Protein AF-A0A183PF56-F1 (afdb_monomer_lite)

InterPro domains:
  IPR036872 CH domain superfamily [G3DSA:1.10.418.10] (1-83)

Sequence (84 aa):
MKSDLLLWAQLFNQSSNDILPEQLTDGLLLNTIFEIIDERIDPDDRLCKTVTCVKDRLMNWKIIIQNLRNYYLVSYSSLLSTFF

Secondary structure (DSSP, 8-state):
-HHHHHHHHHTT-TT-PPPPGGGGSSSHHHHHHHHHH-TTS-TT--S-SS--SHHHHHHHHHHHHHHHHHHHHHHHHHHHHHH-

Structure (mmCIF, N/CA/C/O backbone):
data_AF-A0A183PF56-F1
#
_entry.id   AF-A0A183PF56-F1
#
loop_
_atom_site.group_PDB
_atom_site.id
_atom_site.type_symbol
_atom_site.label_atom_id
_atom_site.label_alt_id
_atom_site.label_comp_id
_atom_site.label_asym_id
_atom_site.label_entity_id
_atom_site.label_seq_id
_atom_site.pdbx_PDB_ins_code
_atom_site.Cartn_x
_atom_site.Cartn_y
_atom_site.Cartn_z
_atom_site.occupancy
_atom_site.B_iso_or_equiv
_atom_site.auth_seq_id
_atom_site.auth_comp_id
_atom_site.auth_asym_id
_atom_site.auth_atom_id
_atom_site.pdbx_PDB_model_num
ATOM 1 N N . MET A 1 1 ? -7.735 -14.256 -9.698 1.00 53.88 1 MET A N 1
ATOM 2 C CA . MET A 1 1 ? -7.417 -12.809 -9.767 1.00 53.88 1 MET A CA 1
ATOM 3 C C . MET A 1 1 ? -7.233 -12.164 -8.400 1.00 53.88 1 MET A C 1
ATOM 5 O O . MET A 1 1 ? -6.119 -11.746 -8.134 1.00 53.88 1 MET A O 1
ATOM 9 N N . LYS A 1 2 ? -8.240 -12.074 -7.507 1.00 57.16 2 LYS A N 1
ATOM 10 C CA . LYS A 1 2 ? -8.009 -11.512 -6.150 1.00 57.16 2 LYS A CA 1
ATOM 11 C C . LYS A 1 2 ? -7.032 -12.346 -5.302 1.00 57.16 2 LYS A C 1
ATOM 13 O O . LYS A 1 2 ? -6.279 -11.774 -4.530 1.00 57.16 2 LYS A O 1
ATOM 18 N N . SER A 1 3 ? -7.026 -13.667 -5.486 1.00 69.94 3 SER A N 1
ATOM 19 C CA . SER A 1 3 ? -6.090 -14.599 -4.838 1.00 69.94 3 SER A CA 1
ATOM 20 C C . SER A 1 3 ? -4.632 -14.351 -5.223 1.00 69.94 3 SER A C 1
ATOM 22 O O . SER A 1 3 ? -3.753 -14.433 -4.376 1.00 69.94 3 SER A O 1
ATOM 24 N N . ASP A 1 4 ? -4.376 -14.023 -6.489 1.00 83.19 4 ASP A N 1
ATOM 25 C CA . ASP A 1 4 ? -3.025 -14.069 -7.062 1.00 83.19 4 ASP A CA 1
ATOM 26 C C . ASP A 1 4 ? -2.202 -12.846 -6.644 1.00 83.19 4 ASP A C 1
ATOM 28 O O . ASP A 1 4 ? -1.013 -12.956 -6.367 1.00 83.19 4 ASP A O 1
ATOM 32 N N . LEU A 1 5 ? -2.853 -11.684 -6.523 1.00 83.12 5 LEU A N 1
ATOM 33 C CA . LEU A 1 5 ? -2.228 -10.476 -5.976 1.00 83.12 5 LEU A CA 1
ATOM 34 C C . LEU A 1 5 ? -1.942 -10.604 -4.478 1.00 83.12 5 LEU A C 1
ATOM 36 O O . LEU A 1 5 ? -0.947 -10.072 -3.995 1.00 83.12 5 LEU A O 1
ATOM 40 N N . LEU A 1 6 ? -2.803 -11.318 -3.750 1.00 83.25 6 LEU A N 1
ATOM 41 C CA . LEU A 1 6 ? -2.605 -11.579 -2.328 1.00 83.25 6 LEU A CA 1
ATOM 42 C C . LEU A 1 6 ? -1.413 -12.522 -2.119 1.00 83.25 6 LEU A C 1
ATOM 44 O O . LEU A 1 6 ? -0.544 -12.235 -1.304 1.00 83.25 6 LEU A O 1
ATOM 48 N N . LEU A 1 7 ? -1.333 -13.584 -2.927 1.00 84.25 7 LEU A N 1
ATOM 49 C CA . LEU A 1 7 ? -0.194 -14.502 -2.971 1.00 84.25 7 LEU A CA 1
ATOM 50 C C . LEU A 1 7 ? 1.105 -13.773 -3.340 1.00 84.25 7 LEU A C 1
ATOM 52 O O . LEU A 1 7 ? 2.139 -13.993 -2.721 1.00 84.25 7 LEU A O 1
ATOM 56 N N . TRP A 1 8 ? 1.060 -12.870 -4.321 1.00 86.88 8 TRP A N 1
ATOM 57 C CA . TRP A 1 8 ? 2.211 -12.037 -4.668 1.00 86.88 8 TRP A CA 1
ATOM 58 C C . TRP A 1 8 ? 2.655 -11.156 -3.493 1.00 86.88 8 TRP A C 1
ATOM 60 O O . TRP A 1 8 ? 3.844 -11.101 -3.192 1.00 86.88 8 TRP A O 1
ATOM 70 N N . ALA A 1 9 ? 1.718 -10.520 -2.784 1.00 85.38 9 ALA A N 1
ATOM 71 C CA . ALA A 1 9 ? 2.032 -9.706 -1.611 1.00 85.38 9 ALA A CA 1
ATOM 72 C C . ALA A 1 9 ? 2.652 -10.539 -0.472 1.00 85.38 9 ALA A C 1
ATOM 74 O O . ALA A 1 9 ? 3.522 -10.046 0.246 1.00 85.38 9 ALA A O 1
ATOM 75 N N . GLN A 1 10 ? 2.260 -11.812 -0.330 1.00 86.56 10 GLN A N 1
ATOM 76 C CA . GLN A 1 10 ? 2.828 -12.727 0.669 1.00 86.56 10 GLN A CA 1
ATOM 77 C C . GLN A 1 10 ? 4.324 -12.979 0.459 1.00 86.56 10 GLN A C 1
ATOM 79 O O . GLN A 1 10 ? 5.028 -13.203 1.439 1.00 86.56 10 GLN A O 1
ATOM 84 N N . LEU A 1 11 ? 4.838 -12.868 -0.772 1.0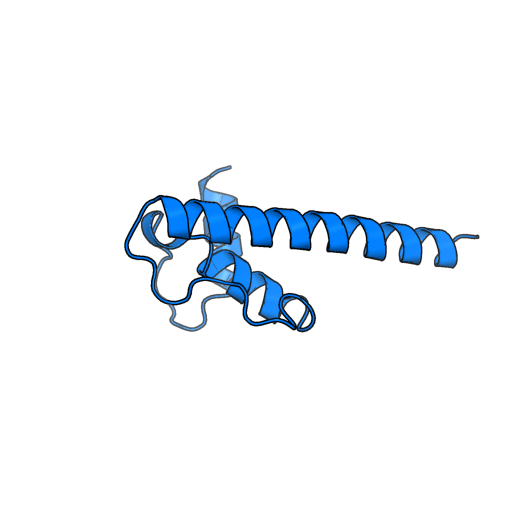0 86.38 11 LEU A N 1
ATOM 85 C CA . LEU A 1 11 ? 6.270 -13.033 -1.060 1.00 86.38 11 LEU A CA 1
ATOM 86 C C . LEU A 1 11 ? 7.153 -12.018 -0.319 1.00 86.38 11 LEU A C 1
ATOM 88 O O . LEU A 1 11 ? 8.333 -12.276 -0.096 1.00 86.38 11 LEU A O 1
ATOM 92 N N . PHE A 1 12 ? 6.585 -10.879 0.076 1.00 84.44 12 PHE A N 1
ATOM 93 C CA . PHE A 1 12 ? 7.283 -9.821 0.803 1.00 84.44 12 PHE A CA 1
ATOM 94 C C . PHE A 1 12 ? 7.144 -9.955 2.325 1.00 84.44 12 PHE A C 1
ATOM 96 O O . PHE A 1 12 ? 7.821 -9.250 3.072 1.00 84.44 12 PHE A O 1
ATOM 103 N N . ASN A 1 13 ? 6.288 -10.861 2.809 1.00 77.06 13 ASN A N 1
ATOM 104 C CA . ASN A 1 13 ? 6.090 -11.091 4.232 1.00 77.06 13 ASN A CA 1
ATOM 105 C C . ASN A 1 13 ? 7.034 -12.197 4.735 1.00 77.06 13 ASN A C 1
ATOM 107 O O . ASN A 1 13 ? 6.780 -13.386 4.562 1.00 77.06 13 ASN A O 1
ATOM 111 N N . GLN A 1 14 ? 8.115 -11.814 5.419 1.00 67.06 14 GLN A N 1
ATOM 112 C CA . GLN A 1 14 ? 9.117 -12.756 5.945 1.00 67.06 14 GLN A CA 1
ATOM 113 C C . GLN A 1 14 ? 8.594 -13.648 7.090 1.00 67.06 14 GLN A C 1
ATOM 115 O O . GLN A 1 14 ? 9.231 -14.636 7.444 1.00 67.06 14 GLN A O 1
ATOM 120 N N . SER A 1 15 ? 7.439 -13.317 7.678 1.00 64.62 15 SER A N 1
ATOM 121 C CA . SER A 1 15 ? 6.917 -13.959 8.895 1.00 64.62 15 SER A CA 1
ATOM 122 C C . SER A 1 15 ? 6.102 -15.244 8.667 1.00 64.62 15 SER A C 1
ATOM 124 O O . SER A 1 15 ? 5.530 -15.773 9.617 1.00 64.62 15 SER A O 1
ATOM 126 N N . SER A 1 16 ? 6.068 -15.790 7.444 1.00 57.84 16 SER A N 1
ATOM 127 C CA . SER A 1 16 ? 5.411 -17.063 7.060 1.00 57.84 16 SER A CA 1
ATOM 128 C C . SER A 1 16 ? 3.899 -17.191 7.310 1.00 57.84 16 SER A C 1
ATOM 130 O O . SER A 1 16 ? 3.324 -18.235 7.013 1.00 57.84 16 SER A O 1
ATOM 132 N N . ASN A 1 17 ? 3.237 -16.147 7.809 1.00 70.19 17 ASN A N 1
ATOM 133 C CA . ASN A 1 17 ? 1.795 -16.154 8.032 1.00 70.19 17 ASN A CA 1
ATOM 134 C C . ASN A 1 17 ? 1.049 -15.678 6.784 1.00 70.19 17 ASN A C 1
ATOM 136 O O . ASN A 1 17 ? 1.454 -14.702 6.142 1.00 70.19 17 ASN A O 1
ATOM 140 N N . ASP A 1 18 ? -0.072 -16.335 6.486 1.00 80.44 18 ASP A N 1
ATOM 141 C CA . ASP A 1 18 ? -0.989 -15.899 5.440 1.00 80.44 18 ASP A CA 1
ATOM 142 C C . ASP A 1 18 ? -1.429 -14.452 5.685 1.00 80.44 18 ASP A C 1
ATOM 144 O O . ASP A 1 18 ? -1.942 -14.114 6.754 1.00 80.44 18 ASP A O 1
ATOM 148 N N . ILE A 1 19 ? -1.231 -13.591 4.682 1.00 80.62 19 ILE A N 1
ATOM 149 C CA . ILE A 1 19 ? -1.778 -12.233 4.703 1.00 80.62 19 ILE A CA 1
ATOM 150 C C . ILE A 1 19 ? -3.302 -12.321 4.738 1.00 80.62 19 ILE A C 1
ATOM 152 O O . ILE A 1 19 ? -3.925 -12.890 3.843 1.00 80.62 19 ILE A O 1
ATOM 156 N N . LEU A 1 20 ? -3.900 -11.717 5.756 1.00 82.31 20 LEU A N 1
ATOM 157 C CA . LEU A 1 20 ? -5.343 -11.584 5.870 1.00 82.31 20 LEU A CA 1
ATOM 158 C C . LEU A 1 20 ? -5.815 -10.325 5.119 1.00 82.31 20 LEU A C 1
ATOM 160 O O . LEU A 1 20 ? -5.128 -9.299 5.161 1.00 82.31 20 LEU A O 1
ATOM 164 N N . PRO A 1 21 ? -6.984 -10.343 4.448 1.00 79.19 21 PRO A N 1
ATOM 165 C CA . PRO A 1 21 ? -7.511 -9.175 3.733 1.00 79.19 21 PRO A CA 1
ATOM 166 C C . PRO A 1 21 ? -7.594 -7.900 4.585 1.00 79.19 21 PRO A C 1
ATOM 168 O O . PRO A 1 21 ? -7.449 -6.793 4.068 1.00 79.19 21 PRO A O 1
ATOM 171 N N . GLU A 1 22 ? -7.792 -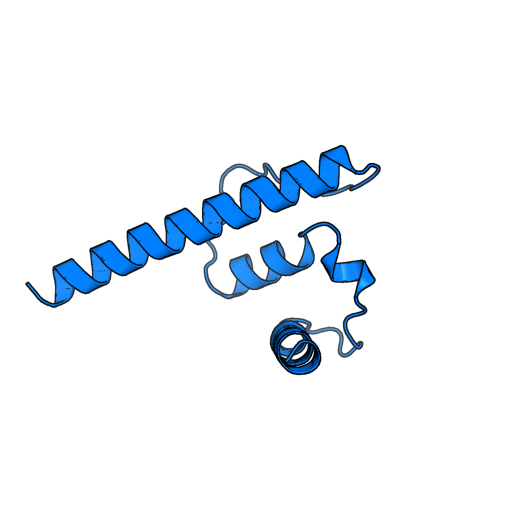8.038 5.894 1.00 83.25 22 GLU A N 1
ATOM 172 C CA . GLU A 1 22 ? -7.854 -6.943 6.860 1.00 83.25 22 GLU A CA 1
ATOM 173 C C . GLU A 1 22 ? -6.538 -6.153 6.931 1.00 83.25 22 GLU A C 1
ATOM 175 O O . GLU A 1 22 ? -6.560 -4.936 7.131 1.00 83.25 22 GLU A O 1
ATOM 180 N N . GLN A 1 23 ? -5.403 -6.813 6.687 1.00 81.44 23 GLN A N 1
ATOM 181 C CA . GLN A 1 23 ? -4.070 -6.199 6.682 1.00 81.44 23 GLN A CA 1
ATOM 182 C C . GLN A 1 23 ? -3.818 -5.332 5.442 1.00 81.44 23 GLN A C 1
ATOM 184 O O . GLN A 1 23 ? -2.853 -4.576 5.398 1.00 81.44 23 GLN A O 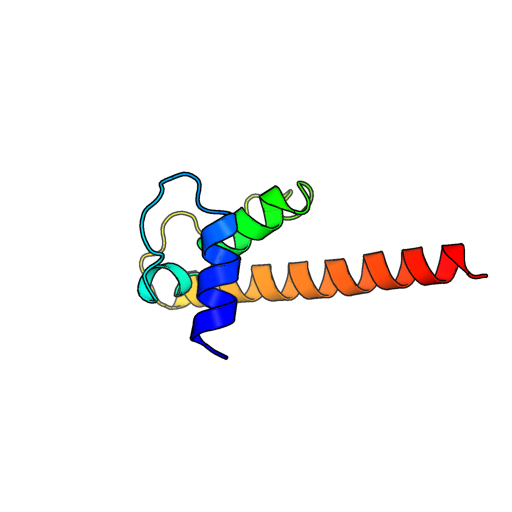1
ATOM 189 N N . LEU A 1 24 ? -4.689 -5.410 4.431 1.00 85.19 24 LEU A N 1
ATOM 190 C CA . LEU A 1 24 ? -4.636 -4.545 3.253 1.00 85.19 24 LEU A CA 1
ATOM 191 C C . LEU A 1 24 ? -5.477 -3.277 3.431 1.00 85.19 24 LEU A C 1
ATOM 193 O O . LEU A 1 24 ? -5.506 -2.445 2.537 1.00 85.19 24 LEU A O 1
ATOM 197 N N . THR A 1 25 ? -6.203 -3.104 4.537 1.00 88.81 25 THR A N 1
ATOM 198 C CA . THR A 1 25 ? -7.228 -2.048 4.613 1.00 88.81 25 THR A CA 1
ATOM 199 C C . THR A 1 25 ? -6.678 -0.639 4.816 1.00 88.81 25 THR A C 1
ATOM 201 O O . THR A 1 25 ? -7.350 0.333 4.463 1.00 88.81 25 THR A O 1
ATOM 204 N N . ASP A 1 26 ? -5.470 -0.505 5.349 1.00 89.44 26 ASP 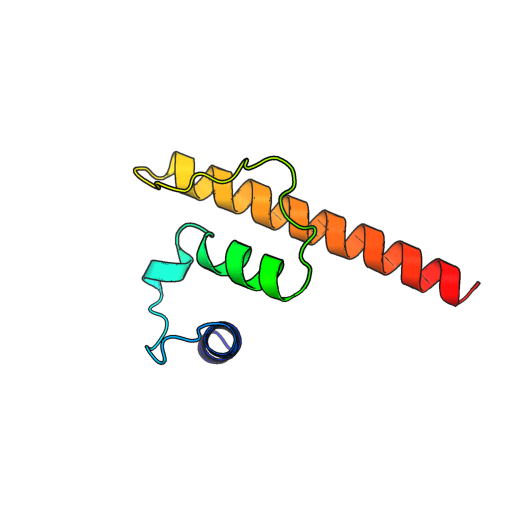A N 1
ATOM 205 C CA . ASP A 1 26 ? -4.887 0.774 5.755 1.00 89.44 26 ASP A CA 1
ATOM 206 C C . ASP A 1 26 ? -3.687 1.225 4.914 1.00 89.44 26 ASP A C 1
ATOM 208 O O . ASP A 1 26 ? -3.150 2.310 5.144 1.00 89.44 26 ASP A O 1
ATOM 212 N N . GLY A 1 27 ? -3.291 0.410 3.935 1.00 88.50 27 GLY A N 1
ATOM 213 C CA . GLY A 1 27 ? -2.186 0.690 3.029 1.00 88.50 27 GLY A CA 1
ATOM 214 C C . GLY A 1 27 ? -0.785 0.471 3.616 1.00 88.50 27 GLY A C 1
ATOM 215 O O . GLY A 1 27 ? 0.175 0.488 2.850 1.00 88.50 27 GLY A O 1
ATOM 216 N N . LEU A 1 28 ? -0.633 0.203 4.919 1.00 89.50 28 LEU A N 1
ATOM 217 C CA . LEU A 1 28 ? 0.688 0.049 5.544 1.00 89.50 28 LEU A CA 1
ATOM 218 C C . LEU A 1 28 ? 1.473 -1.111 4.926 1.00 89.50 28 LEU A C 1
ATOM 220 O O . LEU A 1 28 ? 2.639 -0.952 4.580 1.00 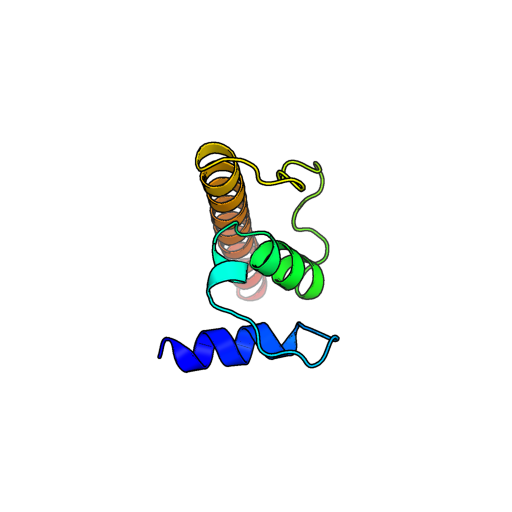89.50 28 LEU A O 1
ATOM 224 N N . LEU A 1 29 ? 0.802 -2.242 4.693 1.00 88.94 29 LEU A N 1
ATOM 225 C CA . LEU A 1 29 ? 1.404 -3.401 4.037 1.00 88.94 29 LEU A CA 1
ATOM 226 C C . LEU A 1 29 ? 1.918 -3.070 2.626 1.00 88.94 29 LEU A C 1
ATOM 228 O O . LEU A 1 29 ? 3.026 -3.466 2.274 1.00 88.94 29 LEU A O 1
ATOM 232 N N . LEU A 1 30 ? 1.147 -2.326 1.821 1.00 88.38 30 LEU A N 1
ATOM 233 C CA . LEU A 1 30 ? 1.611 -1.917 0.490 1.00 88.38 30 LEU A CA 1
ATOM 234 C C . LEU A 1 30 ? 2.812 -0.980 0.581 1.00 88.38 30 LEU A C 1
ATOM 236 O O . LEU A 1 30 ? 3.725 -1.112 -0.225 1.00 88.38 30 LEU A O 1
ATOM 240 N N . ASN A 1 31 ? 2.822 -0.058 1.544 1.00 87.31 31 ASN A N 1
ATOM 241 C CA . ASN A 1 31 ? 3.965 0.822 1.752 1.00 87.31 31 ASN A CA 1
ATOM 242 C C . ASN A 1 31 ? 5.238 0.025 2.073 1.00 87.31 31 ASN A C 1
ATOM 244 O O . ASN A 1 31 ? 6.258 0.241 1.433 1.00 87.31 31 ASN A O 1
ATOM 248 N N . THR A 1 32 ? 5.162 -0.956 2.976 1.00 87.19 32 THR A N 1
ATOM 249 C CA . THR A 1 32 ? 6.302 -1.836 3.285 1.00 87.19 32 THR A CA 1
ATOM 250 C C . THR A 1 32 ? 6.776 -2.622 2.062 1.00 87.19 32 THR A C 1
ATOM 252 O O . THR A 1 32 ? 7.974 -2.723 1.819 1.00 87.19 32 THR A O 1
ATOM 255 N N . ILE A 1 33 ? 5.852 -3.161 1.260 1.00 87.69 33 ILE A N 1
ATOM 256 C CA . ILE A 1 33 ? 6.206 -3.847 0.006 1.00 87.69 33 ILE A CA 1
ATOM 257 C C . ILE A 1 33 ? 6.949 -2.894 -0.931 1.00 87.69 33 ILE A C 1
ATOM 259 O O . ILE A 1 33 ? 7.957 -3.265 -1.528 1.00 87.69 33 ILE A O 1
ATOM 263 N N . PHE A 1 34 ? 6.462 -1.663 -1.051 1.00 84.94 34 PHE A N 1
ATOM 264 C CA . PHE A 1 34 ? 7.089 -0.648 -1.876 1.00 84.94 34 PHE A CA 1
ATOM 265 C C . PHE A 1 34 ? 8.488 -0.283 -1.391 1.00 84.94 34 PHE A C 1
ATOM 267 O O . PHE A 1 34 ? 9.398 -0.286 -2.210 1.00 84.94 34 PHE A O 1
ATOM 274 N N . GLU A 1 35 ? 8.687 -0.072 -0.092 1.00 83.50 35 GLU A N 1
ATOM 275 C CA . GLU A 1 35 ? 10.013 0.170 0.494 1.00 83.50 35 GLU A CA 1
ATOM 276 C C . GLU A 1 35 ? 11.005 -0.965 0.198 1.00 83.50 35 GLU A C 1
ATOM 278 O O . GLU A 1 35 ? 12.174 -0.698 -0.065 1.00 83.50 35 GLU A O 1
ATOM 283 N N . ILE A 1 36 ? 10.548 -2.226 0.184 1.00 86.44 36 ILE A N 1
ATOM 284 C CA . ILE A 1 36 ? 11.386 -3.380 -0.186 1.00 86.44 36 ILE A CA 1
ATOM 285 C C . ILE A 1 36 ? 11.770 -3.345 -1.675 1.00 86.44 36 ILE A C 1
ATOM 287 O O . ILE A 1 36 ? 12.867 -3.764 -2.040 1.00 86.44 36 ILE A O 1
ATOM 291 N N . ILE A 1 37 ? 10.864 -2.894 -2.547 1.00 84.81 37 ILE A N 1
ATOM 292 C CA . ILE A 1 37 ? 11.099 -2.821 -3.999 1.00 84.81 37 ILE A CA 1
ATOM 293 C C . ILE A 1 37 ? 12.000 -1.632 -4.354 1.00 84.81 37 ILE A C 1
ATOM 295 O O . ILE A 1 37 ? 12.872 -1.756 -5.215 1.00 84.81 37 ILE A O 1
ATOM 299 N N . ASP A 1 38 ? 11.771 -0.484 -3.725 1.00 77.56 38 ASP A N 1
ATOM 300 C CA . ASP A 1 38 ? 12.521 0.751 -3.920 1.00 77.56 38 ASP A CA 1
ATOM 301 C C . ASP A 1 38 ? 12.525 1.553 -2.609 1.00 77.56 38 ASP A C 1
ATOM 303 O O . ASP A 1 38 ? 11.508 2.101 -2.179 1.00 77.56 38 ASP A O 1
ATOM 307 N N . GLU A 1 39 ? 13.699 1.654 -1.985 1.00 68.38 39 GLU A N 1
ATOM 308 C CA . GLU A 1 39 ? 13.916 2.285 -0.673 1.00 68.38 39 GLU A CA 1
ATOM 309 C C . GLU A 1 39 ? 13.603 3.800 -0.644 1.00 68.38 39 GLU A C 1
ATOM 311 O O . GLU A 1 39 ? 13.730 4.452 0.390 1.00 68.38 39 GLU A O 1
ATOM 316 N N . ARG A 1 40 ? 13.208 4.404 -1.773 1.00 63.53 40 ARG A N 1
ATOM 317 C CA . ARG A 1 40 ? 13.022 5.859 -1.933 1.00 63.53 40 ARG A CA 1
ATOM 318 C C . ARG A 1 40 ? 11.589 6.356 -1.710 1.00 63.53 40 ARG A C 1
ATOM 320 O O . ARG A 1 40 ? 11.296 7.504 -2.045 1.00 63.53 40 ARG A O 1
ATOM 327 N N . ILE A 1 41 ? 10.679 5.517 -1.213 1.00 61.72 41 ILE A N 1
ATOM 328 C CA . ILE A 1 41 ? 9.235 5.752 -1.379 1.00 61.72 41 ILE A CA 1
ATOM 329 C C . ILE A 1 41 ? 8.590 6.689 -0.342 1.00 61.72 41 ILE A C 1
ATOM 331 O O . ILE A 1 41 ? 7.612 7.347 -0.697 1.00 61.72 41 ILE A O 1
ATOM 335 N N . ASP A 1 42 ? 9.139 6.870 0.863 1.00 61.25 42 ASP A N 1
ATOM 336 C CA . ASP A 1 42 ? 8.608 7.875 1.806 1.00 61.25 42 ASP A CA 1
ATOM 337 C C . ASP A 1 42 ? 9.711 8.636 2.566 1.00 61.25 42 ASP A C 1
ATOM 339 O O . ASP A 1 42 ? 10.023 8.321 3.714 1.00 61.25 42 ASP A O 1
ATOM 343 N N . PRO A 1 43 ? 10.325 9.662 1.950 1.00 58.22 43 PRO A N 1
ATOM 344 C CA . PRO A 1 43 ? 11.360 10.456 2.610 1.00 58.22 43 PRO A CA 1
ATOM 345 C C . PRO A 1 43 ? 10.835 11.344 3.755 1.00 58.22 43 PRO A C 1
ATOM 347 O O . PRO A 1 43 ? 11.647 11.864 4.516 1.00 58.22 43 PRO A O 1
ATOM 350 N N . ASP A 1 44 ? 9.514 11.530 3.890 1.00 64.25 44 ASP A N 1
ATOM 351 C CA . ASP A 1 44 ? 8.920 12.550 4.769 1.00 64.25 44 ASP A CA 1
ATOM 352 C C . ASP A 1 44 ? 8.101 11.982 5.953 1.00 64.25 44 ASP A C 1
ATOM 354 O O . ASP A 1 44 ? 7.437 12.752 6.650 1.00 64.25 44 ASP A O 1
ATOM 358 N N . ASP A 1 45 ? 8.124 10.663 6.188 1.00 71.44 45 ASP A N 1
ATOM 359 C CA . ASP A 1 45 ? 7.392 9.967 7.270 1.00 71.44 45 ASP A CA 1
ATOM 360 C C . ASP A 1 45 ? 5.900 10.360 7.349 1.00 71.44 45 ASP A C 1
ATOM 362 O O . ASP A 1 45 ? 5.330 10.571 8.425 1.00 71.44 45 ASP A O 1
ATOM 366 N N . ARG A 1 46 ? 5.257 10.535 6.185 1.00 79.69 46 ARG A N 1
ATOM 367 C CA . ARG A 1 46 ? 3.899 11.105 6.093 1.00 79.69 46 ARG A CA 1
ATOM 368 C C . ARG A 1 46 ? 2.804 10.076 6.352 1.00 79.69 46 ARG A C 1
ATOM 370 O O . ARG A 1 46 ? 1.648 10.470 6.537 1.00 79.69 46 ARG A O 1
ATOM 377 N N . LEU A 1 47 ? 3.132 8.785 6.333 1.00 85.75 47 LEU A N 1
ATOM 378 C CA . LEU A 1 47 ? 2.176 7.719 6.614 1.00 85.75 47 LEU A CA 1
ATOM 379 C C . LEU A 1 47 ? 1.750 7.693 8.089 1.00 85.75 47 LEU A C 1
ATOM 381 O O . LEU A 1 47 ? 2.555 7.725 9.020 1.00 85.75 47 LEU A O 1
ATOM 385 N N . CYS A 1 48 ? 0.448 7.540 8.318 1.00 88.12 48 CYS A N 1
ATOM 386 C CA . CYS A 1 48 ? -0.093 7.285 9.643 1.00 88.12 48 CYS A CA 1
ATOM 387 C C . CYS A 1 48 ? 0.244 5.848 10.067 1.00 88.12 48 CYS A C 1
ATOM 389 O O . CYS A 1 48 ? -0.417 4.906 9.631 1.00 88.12 48 CYS A O 1
ATOM 391 N N . LYS A 1 49 ? 1.244 5.689 10.945 1.00 85.50 49 LYS A N 1
ATOM 392 C CA . LYS A 1 49 ? 1.678 4.389 11.502 1.00 85.50 49 LYS A CA 1
ATOM 393 C C . LYS A 1 49 ? 0.646 3.755 12.438 1.00 85.50 49 LYS A C 1
ATOM 395 O O . LYS A 1 49 ? 0.522 2.537 12.490 1.00 85.50 49 LYS A O 1
ATOM 400 N N . THR A 1 50 ? -0.111 4.583 13.157 1.00 87.81 50 THR A N 1
ATOM 401 C CA . THR A 1 50 ? -1.184 4.135 14.053 1.00 87.81 50 THR A CA 1
ATOM 402 C C . THR A 1 50 ? -2.524 4.539 13.461 1.00 87.81 50 THR A C 1
ATOM 404 O O . THR A 1 50 ? -2.935 5.695 13.549 1.00 87.81 50 THR A O 1
ATOM 407 N N . VAL A 1 51 ? -3.204 3.582 12.839 1.00 88.19 51 VAL A N 1
ATOM 408 C CA . VAL A 1 51 ? -4.450 3.815 12.108 1.00 88.19 51 VAL A CA 1
ATOM 409 C C . VAL A 1 51 ? -5.633 3.566 13.032 1.00 88.19 51 VAL A C 1
ATOM 411 O O . VAL A 1 51 ? -5.947 2.428 13.375 1.00 88.19 51 VAL A O 1
ATOM 414 N N . THR A 1 52 ? -6.304 4.642 13.438 1.00 90.44 52 THR A N 1
ATOM 415 C CA . THR A 1 52 ? -7.403 4.578 14.417 1.00 90.44 52 THR A CA 1
ATOM 416 C C . THR A 1 52 ? -8.767 4.826 13.789 1.00 90.44 52 THR A C 1
ATOM 418 O O . THR A 1 52 ? -9.786 4.382 14.318 1.00 90.44 52 THR A O 1
ATOM 421 N N . CYS A 1 53 ? -8.807 5.502 12.638 1.00 91.94 53 CYS A N 1
ATOM 422 C CA . CYS A 1 53 ? -10.051 5.851 11.969 1.00 91.94 53 CYS A CA 1
ATOM 423 C C . CYS A 1 53 ? -9.972 5.732 10.439 1.00 91.94 53 CYS A C 1
ATOM 425 O O . CYS A 1 53 ? -8.910 5.570 9.838 1.00 91.94 53 CYS A O 1
ATOM 427 N N . VAL A 1 54 ? -11.132 5.835 9.783 1.00 92.88 54 VAL A N 1
ATOM 428 C CA . VAL A 1 54 ? -11.241 5.769 8.314 1.00 92.88 54 VAL A CA 1
ATOM 429 C C . VAL A 1 54 ? -10.458 6.897 7.636 1.00 92.88 54 VAL A C 1
ATOM 431 O O . VAL A 1 54 ? -9.894 6.690 6.566 1.00 92.88 54 VAL A O 1
ATOM 434 N N . LYS A 1 55 ? -10.381 8.079 8.261 1.00 93.94 55 LYS A N 1
ATOM 435 C CA . LYS A 1 55 ? -9.617 9.213 7.727 1.00 93.94 55 LYS A CA 1
ATOM 436 C C . LYS A 1 55 ? -8.127 8.876 7.598 1.00 93.94 55 LYS A C 1
ATOM 438 O O . LYS A 1 55 ? -7.546 9.190 6.564 1.00 93.94 55 LYS A O 1
ATOM 443 N N . ASP A 1 56 ? -7.552 8.197 8.590 1.00 92.88 56 ASP A N 1
ATOM 444 C CA . ASP A 1 56 ? -6.144 7.774 8.579 1.00 92.88 56 ASP A CA 1
ATOM 445 C C . ASP A 1 56 ? -5.890 6.795 7.423 1.00 92.88 56 ASP A C 1
ATOM 447 O O . ASP A 1 56 ? -4.970 6.984 6.630 1.00 92.88 56 ASP A O 1
ATOM 451 N N . ARG A 1 57 ? -6.783 5.808 7.248 1.00 93.25 57 ARG A N 1
ATOM 452 C CA . ARG A 1 57 ? -6.720 4.847 6.129 1.00 93.25 57 ARG A CA 1
ATOM 453 C C . ARG A 1 57 ? -6.742 5.550 4.778 1.00 93.25 57 ARG A C 1
ATOM 455 O O . ARG A 1 57 ? -5.929 5.255 3.908 1.00 93.25 57 ARG A O 1
ATOM 462 N N . LEU A 1 58 ? -7.673 6.486 4.593 1.00 93.50 58 LEU A N 1
ATOM 463 C CA . LEU A 1 58 ? -7.798 7.239 3.343 1.00 93.50 58 LEU A CA 1
ATOM 464 C C . LEU A 1 58 ? -6.568 8.113 3.075 1.00 93.50 58 LEU A C 1
ATOM 466 O O . LEU A 1 58 ? -6.163 8.252 1.921 1.00 93.50 58 LEU A O 1
ATOM 470 N N . MET A 1 59 ? -5.970 8.686 4.121 1.00 92.56 59 MET A N 1
ATOM 471 C CA . MET A 1 59 ? -4.741 9.468 4.005 1.00 92.56 59 MET A CA 1
ATOM 472 C C . MET A 1 59 ? -3.569 8.597 3.545 1.00 92.56 59 MET A C 1
ATOM 474 O O . MET A 1 59 ? -2.906 8.952 2.570 1.00 92.56 59 MET A O 1
ATOM 478 N N . ASN A 1 60 ? -3.370 7.432 4.167 1.00 92.69 60 ASN A N 1
ATOM 479 C CA . ASN A 1 60 ? -2.338 6.474 3.763 1.00 92.69 60 ASN A CA 1
ATOM 480 C C . ASN A 1 60 ? -2.524 6.037 2.306 1.00 92.69 60 ASN A C 1
ATOM 482 O O . ASN A 1 60 ? -1.597 6.123 1.504 1.00 92.69 60 ASN A O 1
ATOM 486 N N . TRP A 1 61 ? -3.745 5.655 1.921 1.00 92.69 61 TRP A N 1
ATOM 487 C CA . TRP A 1 61 ? -4.043 5.261 0.544 1.00 92.69 61 TRP A CA 1
ATOM 488 C C . TRP A 1 61 ? -3.793 6.372 -0.472 1.00 92.69 61 TRP A C 1
ATOM 490 O O . TRP A 1 61 ? -3.274 6.108 -1.558 1.00 92.69 61 TRP A O 1
ATOM 500 N N . LYS A 1 62 ? -4.119 7.621 -0.126 1.00 92.00 62 LYS A N 1
ATOM 501 C CA . LYS A 1 62 ? -3.806 8.776 -0.969 1.00 92.00 62 LYS A CA 1
ATOM 502 C C . LYS A 1 62 ? -2.299 8.887 -1.209 1.00 92.00 62 LYS A C 1
ATOM 504 O O . LYS A 1 62 ? -1.903 9.078 -2.356 1.00 92.00 62 LYS A O 1
ATOM 509 N N . ILE A 1 63 ? -1.486 8.758 -0.160 1.00 88.75 63 ILE A N 1
ATOM 510 C CA . ILE A 1 63 ? -0.021 8.837 -0.254 1.00 88.75 63 ILE A CA 1
ATOM 511 C C . ILE A 1 63 ? 0.519 7.700 -1.127 1.00 88.75 63 ILE A C 1
ATOM 513 O O . ILE A 1 63 ? 1.237 7.958 -2.088 1.00 88.75 63 ILE A O 1
ATOM 517 N N . ILE A 1 64 ? 0.091 6.462 -0.879 1.00 89.19 64 ILE A N 1
ATOM 518 C CA . ILE A 1 64 ? 0.539 5.283 -1.637 1.00 89.19 64 ILE A CA 1
ATOM 519 C C . ILE A 1 64 ? 0.236 5.430 -3.129 1.00 89.19 64 ILE A C 1
ATOM 521 O O . ILE A 1 64 ? 1.107 5.205 -3.966 1.00 89.19 64 ILE A O 1
ATOM 525 N N . ILE A 1 65 ? -0.981 5.853 -3.481 1.00 90.00 65 ILE A N 1
ATOM 526 C CA . ILE A 1 65 ? -1.370 6.057 -4.883 1.00 90.00 65 ILE A CA 1
ATOM 527 C C . ILE A 1 65 ? -0.555 7.194 -5.519 1.00 90.00 65 ILE A C 1
ATOM 529 O O . ILE A 1 65 ? -0.175 7.099 -6.687 1.00 90.00 65 ILE A O 1
ATOM 533 N N . GLN A 1 66 ? -0.274 8.268 -4.774 1.00 87.69 66 GLN A N 1
ATOM 534 C CA . GLN A 1 66 ? 0.577 9.360 -5.252 1.00 87.69 66 GLN A CA 1
ATOM 535 C C . GLN A 1 66 ? 2.010 8.885 -5.512 1.00 87.69 66 GLN A C 1
ATOM 537 O O . GLN A 1 66 ? 2.555 9.182 -6.575 1.00 87.69 66 GLN A O 1
ATOM 542 N N . ASN A 1 67 ? 2.584 8.106 -4.599 1.00 84.56 67 ASN A N 1
ATOM 543 C CA . ASN A 1 67 ? 3.934 7.568 -4.731 1.00 84.56 67 ASN A CA 1
ATOM 544 C C . ASN A 1 67 ? 4.031 6.594 -5.906 1.00 84.56 67 ASN A C 1
ATOM 546 O O . ASN A 1 67 ? 4.917 6.739 -6.742 1.00 84.56 67 ASN A O 1
ATOM 550 N N . LEU A 1 68 ? 3.056 5.693 -6.051 1.00 85.81 68 LEU A N 1
ATOM 551 C CA . LEU A 1 68 ? 2.925 4.811 -7.211 1.00 85.81 68 LEU A CA 1
ATOM 552 C C . LEU A 1 68 ? 2.879 5.585 -8.528 1.00 85.81 68 LEU A C 1
ATOM 554 O O . LEU A 1 68 ? 3.616 5.282 -9.464 1.00 85.81 68 LEU A O 1
ATOM 558 N N . ARG A 1 69 ? 2.022 6.608 -8.610 1.00 88.06 69 ARG A N 1
ATOM 559 C CA . ARG A 1 69 ? 1.921 7.454 -9.803 1.00 88.06 69 ARG A CA 1
ATOM 560 C C . ARG A 1 69 ? 3.261 8.116 -10.121 1.00 88.06 69 ARG A C 1
ATOM 562 O O . ARG A 1 69 ? 3.666 8.127 -11.280 1.00 88.06 69 ARG A O 1
ATOM 569 N N .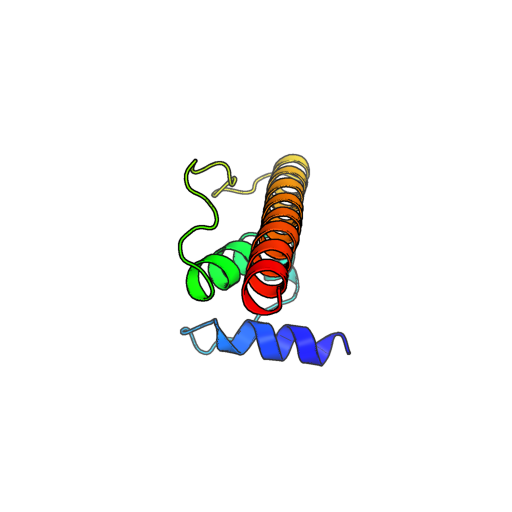 ASN A 1 70 ? 3.923 8.676 -9.113 1.00 84.12 70 ASN A N 1
ATOM 570 C CA . ASN A 1 70 ? 5.207 9.345 -9.285 1.00 84.12 70 ASN A CA 1
ATOM 571 C C . ASN A 1 70 ? 6.290 8.362 -9.736 1.00 84.12 70 ASN A C 1
ATOM 573 O O . ASN A 1 70 ? 7.025 8.678 -10.666 1.00 84.12 70 ASN A O 1
ATOM 577 N N . TYR A 1 71 ? 6.331 7.165 -9.147 1.00 81.62 71 TYR A N 1
ATOM 578 C CA . TYR A 1 71 ? 7.228 6.088 -9.556 1.00 81.62 71 TYR A CA 1
ATOM 579 C C . TYR A 1 71 ? 7.046 5.763 -11.040 1.00 81.62 71 TYR A C 1
ATOM 581 O O . TYR A 1 71 ? 7.999 5.856 -11.806 1.00 81.62 71 TYR A O 1
ATOM 589 N N . TYR A 1 72 ? 5.809 5.515 -11.486 1.00 83.81 72 TYR A N 1
ATOM 590 C CA . TYR A 1 72 ? 5.538 5.264 -12.904 1.00 83.81 72 TYR A CA 1
ATOM 591 C C . TYR A 1 72 ? 5.980 6.416 -13.809 1.00 83.81 72 TYR A C 1
ATOM 593 O O . TYR A 1 72 ? 6.538 6.162 -14.872 1.00 83.81 72 TYR A O 1
ATOM 601 N N . LEU A 1 73 ? 5.765 7.673 -13.409 1.00 84.12 73 LEU A N 1
ATOM 602 C CA . LEU A 1 73 ? 6.193 8.832 -14.197 1.00 84.12 73 LEU A CA 1
ATOM 603 C C . LEU A 1 73 ? 7.722 8.935 -14.299 1.00 84.12 73 LEU A C 1
ATOM 605 O O . LEU A 1 73 ? 8.241 9.196 -15.385 1.00 84.12 73 LEU A O 1
ATOM 609 N N . VAL A 1 74 ? 8.442 8.705 -13.199 1.00 80.81 74 VAL A N 1
ATOM 610 C CA . VAL A 1 74 ? 9.912 8.745 -13.163 1.00 80.81 74 VAL A CA 1
ATOM 611 C C . VAL A 1 74 ? 10.506 7.583 -13.957 1.00 80.81 74 VAL A C 1
ATOM 613 O O . VAL A 1 74 ? 11.337 7.814 -14.833 1.00 80.81 74 VAL A O 1
ATOM 616 N N . SER A 1 75 ? 10.049 6.351 -13.717 1.00 73.69 75 SER A N 1
ATOM 617 C CA . SER A 1 75 ? 10.522 5.163 -14.437 1.00 73.69 75 SER A CA 1
ATOM 618 C C . SER A 1 75 ? 10.215 5.241 -15.933 1.00 73.69 75 SER A C 1
ATOM 620 O O . SER A 1 75 ? 11.045 4.862 -16.755 1.00 73.69 75 SER A O 1
ATOM 622 N N . TYR A 1 76 ? 9.050 5.774 -16.314 1.00 67.12 76 TYR A N 1
ATOM 623 C CA . TYR A 1 76 ? 8.707 5.988 -17.720 1.00 67.12 76 TYR A CA 1
ATOM 624 C C . TYR A 1 76 ? 9.614 7.037 -18.376 1.00 67.12 76 TYR A C 1
ATOM 626 O O . TYR A 1 76 ? 10.093 6.834 -19.492 1.00 67.12 76 TYR A O 1
ATOM 634 N N . SER A 1 77 ? 9.910 8.131 -17.667 1.00 67.38 77 SER A N 1
ATOM 635 C CA . SER A 1 77 ? 10.857 9.141 -18.142 1.00 67.38 77 SER A CA 1
ATOM 636 C C . SER A 1 77 ? 12.275 8.584 -18.300 1.00 67.38 77 SER A C 1
ATOM 638 O O . SER A 1 77 ? 12.938 8.928 -19.276 1.00 67.38 77 SER A O 1
ATOM 640 N N . SER A 1 78 ? 12.749 7.735 -17.378 1.00 65.38 78 SER A N 1
ATOM 641 C CA . SER A 1 78 ? 14.095 7.149 -17.469 1.00 65.38 78 SER A CA 1
ATOM 642 C C . SER A 1 78 ? 14.201 6.116 -18.593 1.00 65.38 78 SER A C 1
ATOM 644 O O . SER A 1 78 ? 15.217 6.041 -19.283 1.00 65.38 78 SER A O 1
ATOM 646 N N . LEU A 1 79 ? 13.143 5.328 -18.813 1.00 62.41 79 LEU A N 1
ATOM 647 C CA . LEU A 1 79 ? 13.050 4.406 -19.945 1.00 62.41 79 LEU A CA 1
ATOM 648 C C . LEU A 1 79 ? 13.144 5.167 -21.268 1.00 62.41 79 LEU A C 1
ATOM 650 O O . LEU A 1 79 ? 13.979 4.824 -22.099 1.00 62.41 79 LEU A O 1
ATOM 654 N N . LEU A 1 80 ? 12.371 6.243 -21.436 1.00 59.78 80 LEU A N 1
ATOM 655 C CA . LEU A 1 80 ? 12.434 7.075 -22.639 1.00 59.78 80 LEU A CA 1
ATOM 656 C C . LEU A 1 80 ? 13.832 7.658 -22.885 1.00 59.78 80 LEU A C 1
ATOM 658 O O . LEU A 1 80 ? 14.312 7.578 -24.009 1.00 59.78 80 LEU A O 1
ATOM 662 N N . SER A 1 81 ? 14.524 8.159 -21.856 1.00 59.59 81 SER A N 1
ATOM 663 C CA . SER A 1 81 ? 15.899 8.670 -22.009 1.00 59.59 81 SER A CA 1
ATOM 664 C C . SER A 1 81 ? 16.949 7.598 -22.313 1.00 59.59 81 SER A C 1
ATOM 666 O O . SER A 1 81 ? 18.085 7.933 -22.614 1.00 59.59 81 SER A O 1
ATOM 668 N N . THR A 1 82 ? 16.612 6.314 -22.176 1.00 61.03 82 THR A N 1
ATOM 669 C CA . THR A 1 82 ? 17.522 5.213 -22.533 1.00 61.03 82 THR A CA 1
ATOM 670 C C . THR A 1 82 ? 17.349 4.795 -24.001 1.00 61.03 82 THR A C 1
ATOM 672 O O . THR A 1 82 ? 18.239 4.170 -24.571 1.00 61.03 82 THR A O 1
ATOM 675 N N . PHE A 1 83 ? 16.208 5.125 -24.618 1.00 55.28 83 PHE A N 1
ATOM 676 C CA . PHE A 1 83 ? 15.872 4.749 -25.997 1.00 55.28 83 PHE A CA 1
ATOM 677 C C . PHE A 1 83 ? 16.044 5.881 -27.026 1.00 55.28 83 PHE A C 1
ATOM 679 O O . PHE A 1 83 ? 16.028 5.593 -28.223 1.00 55.28 83 PHE A O 1
ATOM 686 N N . PHE A 1 84 ? 16.213 7.130 -26.583 1.00 50.50 84 PHE A N 1
ATOM 687 C CA . PHE A 1 84 ? 16.473 8.314 -27.412 1.00 50.50 84 PHE A CA 1
ATOM 688 C C . PHE A 1 84 ? 17.807 8.953 -27.032 1.00 50.50 84 PHE A C 1
ATOM 690 O O . PHE A 1 84 ? 18.478 9.472 -27.952 1.00 50.50 84 PHE A O 1
#

pLDDT: mean 79.76, std 11.59, range [50.5, 93.94]

Foldseek 3Di:
DVVVVQVVLVVLVPPPDRDDPVNPQQCPSVVSVVCVVPVPQPPPPQQDPDDDDPVSSVSNVVSSVVSVVVVCVVVVVVVVVVVD

Organism: NCBI:txid31246

Radius of gyration: 14.66 Å; chains: 1; bounding box: 29×30×42 Å